Protein AF-A0A8K1D8A1-F1 (afdb_monomer)

InterPro domains:
  IPR002067 Mitochondrial carrier protein [PR00926] (11-24)
  IPR002067 Mitochondrial carrier protein [PR00926] (24-38)
  IPR002067 Mitochondrial carrier protein [PR00926] (73-93)
  IPR002113 ADP/ATP carrier protein, eukaryotic type [PR00927] (8-20)
  IPR002113 ADP/ATP carrier protein, eukaryotic type [PR00927] (51-72)
  IPR002113 ADP/ATP carrier protein, eukaryotic type [PR00927] (84-96)
  IPR002113 ADP/ATP carrier protein, eukaryotic type [PTHR45635] (4-106)
  IPR018108 Mitochondrial carrier protein, transmembrane region [PF00153] (6-100)
  IPR018108 Mitochondrial carrier protein, transmembrane region [PS50920] (6-98)
  IPR023395 Mitochondrial carrier protein domain superfamily [G3DSA:1.50.40.10] (3-107)
  IPR023395 Mitochondrial carrier protein domain superfamily [SSF103506] (5-102)

Radius of gyration: 20.59 Å; Cα contacts (8 Å, |Δi|>4): 50; chains: 1; bounding box: 56×23×54 Å

Structure (mmCIF, N/CA/C/O backbone):
data_AF-A0A8K1D8A1-F1
#
_entry.id   AF-A0A8K1D8A1-F1
#
loop_
_atom_site.group_PDB
_atom_site.id
_atom_site.type_symbol
_atom_site.label_atom_id
_atom_site.label_alt_id
_atom_site.label_comp_id
_atom_site.label_asym_id
_atom_site.label_entity_id
_atom_site.label_seq_id
_atom_site.pdbx_PDB_ins_code
_atom_site.Cartn_x
_atom_site.Cartn_y
_atom_site.Cartn_z
_atom_site.occupancy
_atom_site.B_iso_or_equiv
_atom_site.auth_seq_id
_atom_site.auth_comp_id
_atom_site.auth_asym_id
_atom_site.auth_atom_id
_atom_site.pdbx_PDB_model_num
ATOM 1 N N . MET A 1 1 ? -18.432 0.739 30.639 1.00 55.19 1 MET A N 1
ATOM 2 C CA . MET A 1 1 ? -17.900 1.736 29.672 1.00 55.19 1 MET A CA 1
ATOM 3 C C . MET A 1 1 ? -16.521 1.344 29.141 1.00 55.19 1 MET A C 1
ATOM 5 O O . MET A 1 1 ? -16.273 1.529 27.959 1.00 55.19 1 MET A O 1
ATOM 9 N N . THR A 1 2 ? -15.653 0.759 29.966 1.00 73.75 2 THR A N 1
ATOM 10 C CA . THR A 1 2 ? -14.324 0.247 29.589 1.00 73.75 2 THR A CA 1
ATOM 11 C C . THR A 1 2 ? -14.364 -0.905 28.577 1.00 73.75 2 THR A C 1
ATOM 13 O O . THR A 1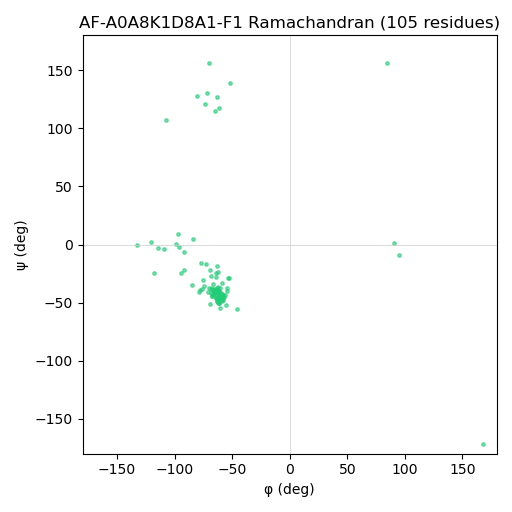 2 ? -13.619 -0.865 27.604 1.00 73.75 2 THR A O 1
ATOM 16 N N . ASP A 1 3 ? -15.278 -1.871 28.716 1.00 83.81 3 ASP A N 1
ATOM 17 C CA . ASP A 1 3 ? -15.289 -3.061 27.841 1.00 83.81 3 ASP A CA 1
ATOM 18 C C . ASP A 1 3 ? -15.628 -2.759 26.378 1.00 83.81 3 ASP A C 1
ATOM 20 O O . ASP A 1 3 ? -15.001 -3.297 25.468 1.00 83.81 3 ASP A O 1
ATOM 24 N N . ALA A 1 4 ? -16.573 -1.846 26.136 1.00 85.44 4 ALA A N 1
ATOM 25 C CA . ALA A 1 4 ? -16.948 -1.437 24.783 1.00 85.44 4 ALA A CA 1
ATOM 26 C C . ALA A 1 4 ? -15.797 -0.706 24.069 1.00 85.44 4 ALA A C 1
ATOM 28 O O . ALA A 1 4 ? -15.519 -0.978 22.903 1.00 85.44 4 ALA A O 1
ATOM 29 N N . ALA A 1 5 ? -15.089 0.178 24.781 1.00 87.88 5 ALA A N 1
ATOM 30 C CA . ALA A 1 5 ? -13.920 0.873 24.247 1.00 87.88 5 ALA A CA 1
ATOM 31 C C . ALA A 1 5 ? -12.765 -0.098 23.951 1.00 87.88 5 ALA A C 1
ATOM 33 O O . ALA A 1 5 ? -12.107 0.019 22.918 1.00 87.88 5 ALA A O 1
ATOM 34 N N . VAL A 1 6 ? -12.549 -1.092 24.819 1.00 91.06 6 VAL A N 1
ATOM 35 C CA . VAL A 1 6 ? -11.528 -2.130 24.619 1.00 91.06 6 VAL A CA 1
ATOM 36 C C . VAL A 1 6 ? -11.879 -3.036 23.438 1.00 91.06 6 VAL A C 1
ATOM 38 O O . VAL A 1 6 ? -11.003 -3.315 22.621 1.00 91.06 6 VAL A O 1
ATOM 41 N N . SER A 1 7 ? -13.134 -3.475 23.307 1.00 89.56 7 SER A N 1
ATOM 42 C CA . SER A 1 7 ? -13.577 -4.276 22.156 1.00 89.56 7 SER A CA 1
ATOM 43 C C . SER A 1 7 ? -13.401 -3.506 20.850 1.00 89.56 7 SER A C 1
ATOM 45 O O . SER A 1 7 ? -12.789 -4.015 19.917 1.00 89.56 7 SER A O 1
ATOM 47 N N . PHE A 1 8 ? -13.837 -2.244 20.818 1.00 88.69 8 PHE A N 1
ATOM 48 C CA . PHE A 1 8 ? -13.650 -1.377 19.659 1.00 88.69 8 PHE A CA 1
ATOM 49 C C . PHE A 1 8 ? -12.171 -1.224 19.286 1.00 88.69 8 PHE A C 1
ATOM 51 O O . PHE A 1 8 ? -11.815 -1.359 18.118 1.00 88.69 8 PHE A O 1
ATOM 58 N N . ALA A 1 9 ? -11.295 -0.977 20.265 1.00 90.94 9 ALA A N 1
ATOM 59 C CA . ALA A 1 9 ? -9.862 -0.854 20.015 1.00 90.94 9 ALA A CA 1
ATOM 60 C C . ALA A 1 9 ? -9.268 -2.152 19.441 1.00 90.94 9 ALA A C 1
ATOM 62 O O . ALA A 1 9 ? -8.459 -2.093 18.515 1.00 90.94 9 ALA A O 1
ATOM 63 N N . LYS A 1 10 ? -9.696 -3.320 19.941 1.00 92.81 10 LYS A N 1
ATOM 64 C CA . LYS A 1 10 ? -9.282 -4.626 19.407 1.00 92.81 10 LYS A CA 1
ATOM 65 C C . LYS A 1 10 ? -9.719 -4.800 17.955 1.00 92.81 10 LYS A C 1
ATOM 67 O O . LYS A 1 10 ? -8.872 -5.107 17.122 1.00 92.81 10 LYS A O 1
ATOM 72 N N . ASP A 1 11 ? -10.986 -4.545 17.640 1.00 91.12 11 ASP A N 1
ATOM 73 C CA . ASP A 1 11 ? -11.518 -4.690 16.279 1.00 91.12 11 ASP A CA 1
ATOM 74 C C . ASP A 1 11 ? -10.870 -3.695 15.308 1.00 91.12 11 ASP A C 1
ATOM 76 O O . ASP A 1 11 ? -10.515 -4.040 14.178 1.00 91.12 11 ASP A O 1
ATOM 80 N N . PHE A 1 12 ? -10.647 -2.461 15.762 1.00 90.19 12 PHE A N 1
ATOM 81 C CA . PHE A 1 12 ? -9.977 -1.421 14.990 1.00 90.19 12 PHE A CA 1
ATOM 82 C C . PHE A 1 12 ? -8.536 -1.809 14.640 1.00 90.19 12 PHE A C 1
ATOM 84 O O . PHE A 1 12 ? -8.136 -1.714 13.475 1.00 90.19 12 PHE A O 1
ATOM 91 N N . LEU A 1 13 ? -7.768 -2.279 15.629 1.00 93.94 13 LEU A N 1
ATOM 92 C CA . LEU A 1 13 ? -6.391 -2.726 15.430 1.00 93.94 13 LEU A CA 1
ATOM 93 C C . LEU A 1 13 ? -6.332 -4.000 14.585 1.00 93.94 13 LEU A C 1
ATOM 95 O O . LEU A 1 13 ? -5.537 -4.057 13.650 1.00 93.94 13 LEU A O 1
ATOM 99 N N . ALA A 1 14 ? -7.195 -4.984 14.846 1.00 93.19 14 ALA A N 1
ATOM 100 C CA . ALA A 1 14 ? -7.273 -6.214 14.060 1.00 93.19 14 ALA A CA 1
ATOM 101 C C . ALA A 1 14 ? -7.591 -5.917 12.588 1.00 93.19 14 ALA A C 1
ATOM 103 O O . ALA A 1 14 ? -6.907 -6.417 11.693 1.00 93.19 14 ALA A O 1
ATOM 104 N N . GLY A 1 15 ? -8.558 -5.033 12.327 1.00 92.00 15 GLY A N 1
ATOM 105 C CA . GLY A 1 15 ? -8.867 -4.567 10.977 1.00 92.00 15 GLY A CA 1
ATOM 106 C C . GLY A 1 15 ? -7.694 -3.831 10.322 1.00 92.00 15 GLY A C 1
ATOM 107 O O . GLY A 1 15 ? -7.417 -4.045 9.143 1.00 92.00 15 GLY A O 1
ATOM 108 N N . GLY A 1 16 ? -6.958 -3.014 11.084 1.00 92.62 16 GLY A N 1
ATOM 109 C CA . GLY A 1 16 ? -5.769 -2.315 10.588 1.00 92.62 16 GLY A CA 1
ATOM 110 C C . GLY A 1 16 ? -4.621 -3.249 10.233 1.00 92.62 16 GLY A C 1
ATOM 111 O O . GLY A 1 16 ? -4.024 -3.105 9.168 1.00 92.62 16 GLY A O 1
ATOM 112 N N . VAL A 1 17 ? -4.359 -4.253 11.069 1.00 95.00 17 VAL A N 1
ATOM 113 C CA . VAL A 1 17 ? -3.359 -5.294 10.800 1.00 95.00 17 VAL A CA 1
ATOM 114 C C . VAL A 1 17 ? -3.763 -6.120 9.577 1.00 95.00 17 VAL A C 1
ATOM 116 O O . VAL A 1 17 ? -2.947 -6.310 8.676 1.00 95.00 17 VAL A O 1
ATOM 119 N N . ALA A 1 18 ? -5.026 -6.545 9.483 1.00 94.75 18 ALA A N 1
ATOM 120 C CA . ALA A 1 18 ? -5.528 -7.282 8.324 1.00 94.75 18 ALA A CA 1
ATOM 121 C C . ALA A 1 18 ? -5.394 -6.469 7.024 1.00 94.75 18 ALA A C 1
ATOM 123 O O . ALA A 1 18 ? -4.918 -6.982 6.008 1.00 94.75 18 ALA A O 1
ATOM 124 N N . ALA A 1 19 ? -5.743 -5.178 7.060 1.00 92.19 19 ALA A N 1
ATOM 125 C CA . ALA A 1 19 ? -5.575 -4.277 5.925 1.00 92.19 19 ALA A CA 1
ATOM 126 C C . ALA A 1 19 ? -4.096 -4.099 5.547 1.00 92.19 19 ALA A C 1
ATOM 128 O O . ALA A 1 19 ? -3.761 -4.136 4.362 1.00 92.19 19 ALA A O 1
ATOM 129 N N . ALA A 1 20 ? -3.206 -3.953 6.533 1.00 94.56 20 ALA A N 1
ATOM 130 C CA . ALA A 1 20 ? -1.771 -3.818 6.310 1.00 94.56 20 ALA A CA 1
ATOM 131 C C . ALA A 1 20 ? -1.175 -5.062 5.637 1.00 94.56 20 ALA A C 1
ATOM 133 O O . ALA A 1 20 ? -0.437 -4.936 4.656 1.00 94.56 20 ALA A O 1
ATOM 134 N N . ILE A 1 21 ? -1.535 -6.257 6.116 1.00 96.31 21 ILE A N 1
ATOM 135 C CA . ILE A 1 21 ? -1.109 -7.535 5.533 1.00 96.31 21 ILE A CA 1
ATOM 136 C C . ILE A 1 21 ? -1.623 -7.653 4.098 1.00 96.31 21 ILE A C 1
ATOM 138 O O . ILE A 1 21 ? -0.835 -7.893 3.185 1.00 96.31 21 ILE A O 1
ATOM 142 N N . SER A 1 22 ? -2.919 -7.411 3.877 1.00 95.50 22 SER A N 1
ATOM 143 C CA . SER A 1 22 ? -3.529 -7.487 2.546 1.00 95.50 22 SER A CA 1
ATOM 144 C C . SER A 1 22 ? -2.847 -6.541 1.552 1.00 95.50 22 SER A C 1
ATOM 146 O O . SER A 1 22 ? -2.455 -6.968 0.467 1.00 95.50 22 SER A O 1
ATOM 148 N N . LYS A 1 23 ? -2.624 -5.276 1.939 1.00 92.94 23 LYS A N 1
ATOM 149 C CA . LYS A 1 23 ? -1.936 -4.282 1.099 1.00 92.94 23 LYS A CA 1
ATOM 150 C C . LYS A 1 23 ? -0.494 -4.664 0.809 1.00 92.94 23 LYS A C 1
ATOM 152 O O . LYS A 1 23 ? -0.054 -4.550 -0.328 1.00 92.94 23 LYS A O 1
ATOM 157 N N . THR A 1 24 ? 0.208 -5.193 1.802 1.00 95.31 24 THR A N 1
ATOM 158 C CA . THR A 1 24 ? 1.591 -5.646 1.636 1.00 95.31 24 THR A CA 1
ATOM 159 C C . THR A 1 24 ? 1.682 -6.861 0.714 1.00 95.31 24 THR A C 1
ATOM 161 O O . THR A 1 24 ? 2.596 -6.919 -0.104 1.00 95.31 24 THR A O 1
ATOM 164 N N . ALA A 1 25 ? 0.725 -7.790 0.772 1.00 96.81 25 ALA A N 1
ATOM 165 C CA . ALA A 1 25 ? 0.682 -8.948 -0.119 1.00 96.81 25 ALA A CA 1
ATOM 166 C C . ALA A 1 25 ? 0.465 -8.548 -1.590 1.00 96.81 25 ALA A C 1
ATOM 168 O O . ALA A 1 25 ? 1.090 -9.118 -2.482 1.00 96.81 25 ALA A O 1
ATOM 169 N N . VAL A 1 26 ? -0.377 -7.540 -1.852 1.00 96.19 26 VAL A N 1
ATOM 170 C CA . VAL A 1 26 ? -0.674 -7.072 -3.221 1.00 96.19 26 VAL A CA 1
ATOM 171 C C . VAL A 1 26 ? 0.230 -5.933 -3.708 1.00 96.19 26 VAL A C 1
ATOM 173 O O . VAL A 1 26 ? 0.172 -5.572 -4.883 1.00 96.19 26 VAL A O 1
ATOM 176 N N . ALA A 1 27 ? 1.095 -5.380 -2.853 1.00 95.25 27 ALA A N 1
ATOM 177 C CA . ALA A 1 27 ? 1.977 -4.267 -3.205 1.00 95.25 27 ALA A CA 1
ATOM 178 C C . ALA A 1 27 ? 2.848 -4.523 -4.456 1.00 95.25 27 ALA A C 1
ATOM 180 O O . ALA A 1 27 ? 2.946 -3.610 -5.281 1.00 95.25 27 ALA A O 1
ATOM 181 N N . PRO A 1 28 ? 3.418 -5.730 -4.686 1.00 96.38 28 PRO A N 1
ATOM 182 C CA . PRO A 1 28 ? 4.203 -5.985 -5.894 1.00 96.38 28 PRO A CA 1
ATOM 183 C C . PRO A 1 28 ? 3.406 -5.795 -7.191 1.00 96.38 28 PRO A C 1
ATOM 185 O O . PRO A 1 28 ? 3.875 -5.122 -8.111 1.00 96.38 28 PRO A O 1
ATOM 188 N N . ILE A 1 29 ? 2.185 -6.337 -7.262 1.00 96.38 29 ILE A N 1
ATOM 189 C CA . ILE A 1 29 ? 1.340 -6.225 -8.459 1.00 96.38 29 ILE A CA 1
ATOM 190 C C . ILE A 1 29 ? 0.742 -4.820 -8.599 1.00 96.38 29 ILE A C 1
ATOM 192 O O . ILE A 1 29 ? 0.662 -4.293 -9.709 1.00 96.38 29 ILE A O 1
ATOM 196 N N . GLU A 1 30 ? 0.397 -4.169 -7.483 1.00 96.38 30 GLU A N 1
ATOM 197 C CA . GLU A 1 30 ? -0.043 -2.770 -7.471 1.00 96.38 30 GLU A CA 1
ATOM 198 C C . GLU A 1 30 ? 1.047 -1.852 -8.039 1.00 96.38 30 GLU A C 1
ATOM 200 O O . GLU A 1 30 ? 0.762 -0.985 -8.867 1.00 96.38 30 GLU A O 1
ATOM 205 N N . ARG A 1 31 ? 2.313 -2.093 -7.683 1.00 95.69 31 ARG A N 1
ATOM 206 C CA . ARG A 1 31 ? 3.440 -1.331 -8.219 1.00 95.69 31 ARG A CA 1
ATOM 207 C C . ARG A 1 31 ? 3.639 -1.541 -9.718 1.00 95.69 31 ARG A C 1
ATOM 209 O O . ARG A 1 31 ? 3.859 -0.563 -10.430 1.00 95.69 31 ARG A O 1
ATOM 216 N N . VAL A 1 32 ? 3.540 -2.778 -10.207 1.00 96.94 32 VAL A N 1
ATOM 217 C CA . VAL A 1 32 ? 3.627 -3.070 -11.650 1.00 96.94 32 VAL A CA 1
ATOM 218 C C . VAL A 1 32 ? 2.518 -2.350 -12.414 1.00 96.94 32 VAL A C 1
ATOM 220 O O . VAL A 1 32 ? 2.798 -1.688 -13.413 1.00 96.94 32 VAL A O 1
ATOM 223 N N . LYS A 1 33 ? 1.278 -2.412 -11.909 1.00 97.31 33 LYS A N 1
ATOM 224 C CA . LYS A 1 33 ? 0.141 -1.676 -12.474 1.00 97.31 33 LYS A CA 1
ATOM 225 C C . LYS A 1 33 ? 0.440 -0.177 -12.552 1.00 97.31 33 LYS A C 1
ATOM 227 O O . LYS A 1 33 ? 0.274 0.414 -13.615 1.00 97.31 33 LYS A O 1
ATOM 232 N N . LEU A 1 34 ? 0.876 0.431 -11.446 1.00 96.62 34 LEU A N 1
ATOM 233 C CA . LEU A 1 34 ? 1.153 1.868 -11.391 1.00 96.62 34 LEU A CA 1
ATOM 234 C C . LEU A 1 34 ? 2.255 2.265 -12.375 1.00 96.62 34 LEU A C 1
ATOM 236 O O . LEU A 1 34 ? 2.062 3.211 -13.131 1.00 96.62 34 LEU A O 1
ATOM 240 N N . LEU A 1 35 ? 3.366 1.525 -12.430 1.00 95.88 35 LEU A N 1
ATOM 241 C CA . LEU A 1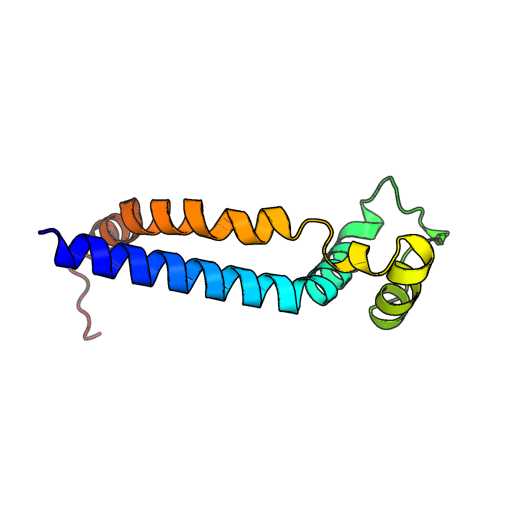 35 ? 4.451 1.803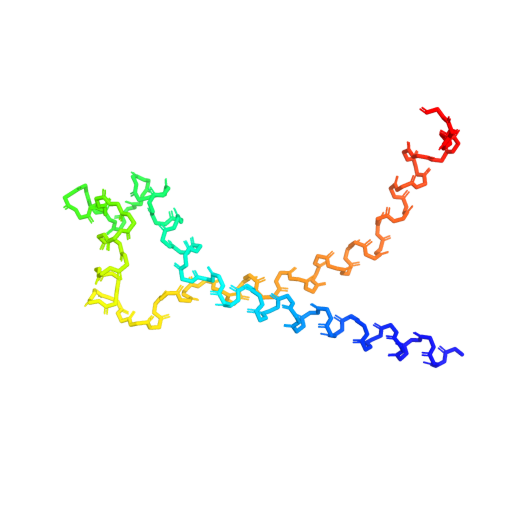 -13.374 1.00 95.88 35 LEU A CA 1
ATOM 242 C C . LEU A 1 35 ? 3.967 1.753 -14.824 1.00 95.88 35 LEU A C 1
ATOM 244 O O . LEU A 1 35 ? 4.222 2.691 -15.571 1.00 95.88 35 LEU A O 1
ATOM 248 N N . LEU A 1 36 ? 3.214 0.721 -15.211 1.00 96.62 36 LEU A N 1
ATOM 249 C CA . LEU A 1 36 ? 2.673 0.622 -16.570 1.00 96.62 36 LEU A CA 1
ATOM 250 C C . LEU A 1 36 ? 1.698 1.761 -16.893 1.00 96.62 36 LEU A C 1
ATOM 252 O O . LEU A 1 36 ? 1.713 2.280 -18.008 1.00 96.62 36 LEU A O 1
ATOM 256 N N . GLN A 1 37 ? 0.886 2.167 -15.915 1.00 97.25 37 GLN A N 1
ATOM 257 C CA . GLN A 1 37 ? -0.113 3.220 -16.073 1.00 97.25 37 GLN A CA 1
ATOM 258 C C . GLN A 1 37 ? 0.513 4.616 -16.202 1.00 97.25 37 GLN A C 1
ATOM 260 O O . GLN A 1 37 ? 0.044 5.409 -17.014 1.00 97.25 37 GLN A O 1
ATOM 265 N N . VAL A 1 38 ? 1.550 4.935 -15.415 1.00 96.75 38 VAL A N 1
ATOM 266 C CA . VAL A 1 38 ? 2.085 6.309 -15.330 1.00 96.75 38 VAL A CA 1
ATOM 267 C C . VAL A 1 38 ? 3.458 6.513 -15.973 1.00 96.75 38 VAL A C 1
ATOM 269 O O . VAL A 1 38 ? 3.922 7.649 -16.022 1.00 96.75 38 VAL A O 1
ATOM 272 N N . GLN A 1 39 ? 4.116 5.469 -16.496 1.00 96.06 39 GLN A N 1
ATOM 273 C CA . GLN A 1 39 ? 5.467 5.587 -17.076 1.00 96.06 39 GLN A CA 1
ATOM 274 C C . GLN A 1 39 ? 5.582 6.648 -18.175 1.00 96.06 39 GLN A C 1
ATOM 276 O O . GLN A 1 39 ? 6.558 7.384 -18.179 1.00 96.06 39 GLN A O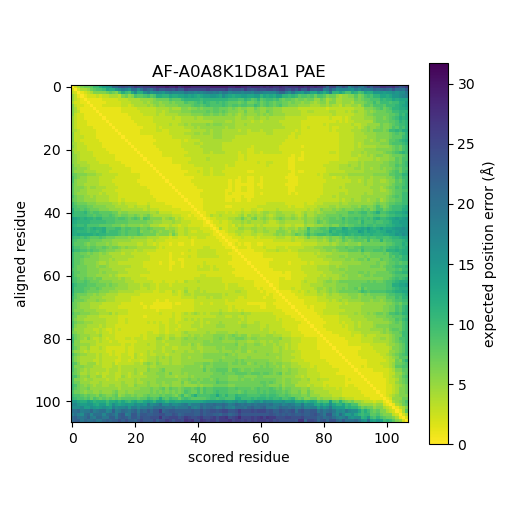 1
ATOM 281 N N . HIS A 1 40 ? 4.559 6.808 -19.021 1.00 93.81 40 HIS A N 1
ATOM 282 C CA . HIS A 1 40 ? 4.550 7.805 -20.100 1.00 93.81 40 HIS A CA 1
ATOM 283 C C . HIS A 1 40 ? 4.587 9.255 -19.593 1.00 93.81 40 HIS A C 1
ATOM 285 O O . HIS A 1 40 ? 5.019 10.148 -20.313 1.00 93.81 40 HIS A O 1
ATOM 291 N N . ALA A 1 41 ? 4.131 9.492 -18.361 1.00 95.31 41 ALA A N 1
ATOM 292 C CA . ALA A 1 41 ? 4.170 10.799 -17.709 1.00 95.31 41 ALA A CA 1
ATOM 293 C C . ALA A 1 41 ? 5.392 10.962 -16.783 1.00 95.31 41 ALA A C 1
ATOM 295 O O . ALA A 1 41 ? 5.575 12.015 -16.168 1.00 95.31 41 ALA A O 1
ATOM 296 N N . SER A 1 42 ? 6.222 9.925 -16.636 1.00 92.62 42 SER A N 1
ATOM 297 C CA . SER A 1 42 ? 7.369 9.941 -15.734 1.00 92.62 42 SER A CA 1
ATOM 298 C C . SER A 1 42 ? 8.557 10.655 -16.367 1.00 92.62 42 SER A C 1
ATOM 300 O O . SER A 1 42 ? 9.032 10.273 -17.428 1.00 92.62 42 SER A O 1
ATOM 302 N N . LYS A 1 43 ? 9.131 11.634 -15.661 1.00 92.38 43 LYS A N 1
ATOM 303 C CA . LYS A 1 43 ? 10.391 12.278 -16.078 1.00 92.38 43 LYS A CA 1
ATOM 304 C C . LYS A 1 43 ? 11.623 11.383 -15.883 1.00 92.38 43 LYS A C 1
ATOM 306 O O . LYS A 1 43 ? 12.686 11.688 -16.406 1.00 92.38 43 LYS A O 1
ATOM 311 N N . GLN A 1 44 ? 11.502 10.320 -15.084 1.00 90.25 44 GLN A N 1
ATOM 312 C CA . GLN A 1 44 ? 12.613 9.425 -14.736 1.00 90.25 44 GL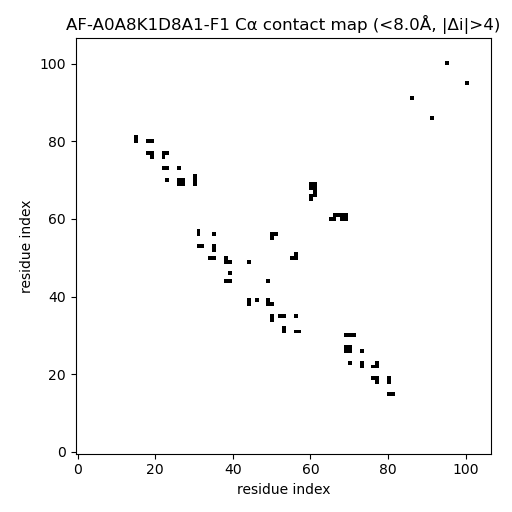N A CA 1
ATOM 313 C C . GLN A 1 44 ? 12.735 8.229 -15.684 1.00 90.25 44 GLN A C 1
ATOM 315 O O . GLN A 1 44 ? 13.794 7.609 -15.747 1.00 90.25 44 GLN A O 1
ATOM 320 N N . ILE A 1 45 ? 11.652 7.879 -16.383 1.00 90.44 45 ILE A N 1
ATOM 321 C CA . ILE A 1 45 ? 11.619 6.749 -17.308 1.00 90.44 45 ILE A CA 1
ATOM 322 C C . ILE A 1 45 ? 11.589 7.342 -18.710 1.00 90.44 45 ILE A C 1
ATOM 324 O O . ILE A 1 45 ? 10.594 7.925 -19.121 1.00 90.44 45 ILE A O 1
ATOM 328 N N . SER A 1 46 ? 12.705 7.235 -19.420 1.00 90.31 46 SER A N 1
ATOM 329 C CA . SER A 1 46 ? 12.777 7.631 -20.821 1.00 90.31 46 SER A CA 1
ATOM 330 C C . SER A 1 46 ? 11.973 6.661 -21.697 1.00 90.31 46 SER A C 1
ATOM 332 O O . SER A 1 46 ? 11.749 5.508 -21.318 1.00 90.31 46 SER A O 1
ATOM 334 N N . ALA A 1 47 ? 11.534 7.117 -22.875 1.00 89.12 47 ALA A N 1
ATOM 335 C CA . ALA A 1 47 ? 10.660 6.338 -23.757 1.00 89.12 47 ALA A CA 1
ATOM 336 C C . ALA A 1 47 ? 11.268 4.985 -24.181 1.00 89.12 47 ALA A C 1
ATOM 338 O O . ALA A 1 47 ? 10.552 3.996 -24.312 1.00 89.12 47 ALA A O 1
ATOM 339 N N . ASP A 1 48 ? 12.593 4.917 -24.327 1.00 90.94 48 ASP A N 1
ATOM 340 C CA . ASP A 1 48 ? 13.359 3.697 -24.615 1.00 90.94 48 ASP A CA 1
ATOM 341 C C . ASP A 1 48 ? 13.381 2.698 -23.444 1.00 90.94 48 ASP A C 1
ATOM 343 O O . ASP A 1 48 ? 13.577 1.501 -23.650 1.00 90.94 48 ASP A O 1
ATOM 347 N N . LYS A 1 49 ? 13.144 3.170 -22.214 1.00 92.56 49 LYS A N 1
ATOM 348 C CA . LYS A 1 49 ? 13.148 2.356 -20.989 1.00 92.56 49 LYS A CA 1
ATOM 349 C C . LYS A 1 49 ? 11.763 1.944 -20.521 1.00 92.56 49 LYS A C 1
ATOM 351 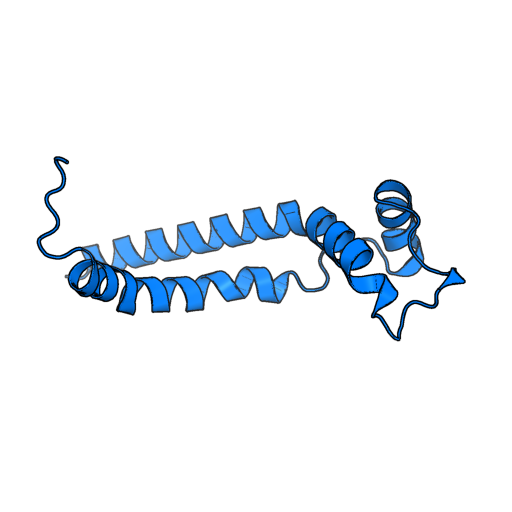O O . LYS A 1 49 ? 11.674 1.243 -19.506 1.00 92.56 49 LYS A O 1
ATOM 356 N N . HIS A 1 50 ? 10.708 2.335 -21.235 1.00 94.88 50 HIS A N 1
ATOM 357 C CA . HIS A 1 50 ? 9.348 1.915 -20.923 1.00 94.88 50 HIS A CA 1
ATOM 358 C C . HIS A 1 50 ? 9.256 0.388 -20.798 1.00 94.88 50 HIS A C 1
ATOM 360 O O . HIS A 1 50 ? 9.860 -0.379 -21.552 1.00 94.88 50 HIS A O 1
ATOM 366 N N . TYR A 1 51 ? 8.503 -0.056 -19.801 1.00 95.88 51 TYR A N 1
ATOM 367 C CA . TYR A 1 51 ? 8.184 -1.456 -19.599 1.00 95.88 51 TYR A CA 1
ATOM 368 C C . TYR A 1 51 ? 7.197 -1.906 -20.670 1.00 95.88 51 TYR A C 1
ATOM 370 O O . TYR A 1 51 ? 6.154 -1.278 -20.874 1.00 95.88 51 TYR A O 1
ATOM 378 N N . LYS A 1 52 ? 7.513 -3.026 -21.320 1.00 95.31 52 LYS A N 1
ATOM 379 C CA . LYS A 1 52 ? 6.742 -3.562 -22.455 1.00 95.31 52 LYS A CA 1
ATOM 380 C C . LYS A 1 52 ? 5.445 -4.256 -22.033 1.00 95.31 52 LYS A C 1
ATOM 382 O O . LYS A 1 52 ? 4.583 -4.522 -22.861 1.00 95.31 52 LYS A O 1
ATOM 387 N N . GLY A 1 53 ? 5.314 -4.580 -20.750 1.00 94.81 53 GLY A N 1
ATOM 388 C CA . GLY A 1 53 ? 4.158 -5.268 -20.189 1.00 94.81 53 GLY A CA 1
ATOM 389 C C . GLY A 1 53 ? 4.4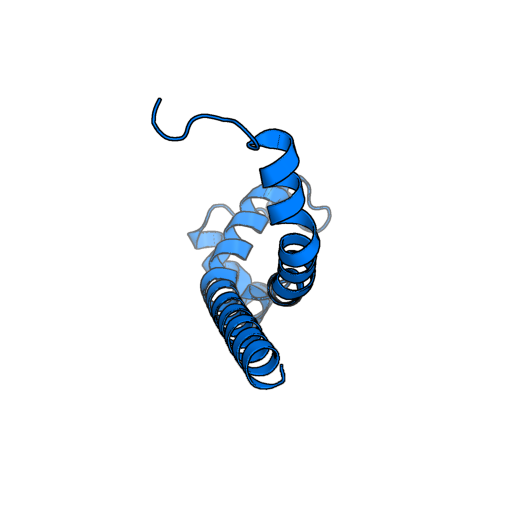23 -5.761 -18.770 1.00 94.81 53 GLY A C 1
ATOM 390 O O . GLY A 1 53 ? 5.451 -5.448 -18.169 1.00 94.81 53 GLY A O 1
ATOM 391 N N . ILE A 1 54 ? 3.494 -6.555 -18.235 1.00 96.44 54 ILE A N 1
ATOM 392 C CA . ILE A 1 54 ? 3.542 -7.039 -16.845 1.00 96.44 54 ILE A CA 1
ATOM 393 C C . ILE A 1 54 ? 4.788 -7.898 -16.600 1.00 96.44 54 ILE A C 1
ATOM 395 O O . ILE A 1 54 ? 5.528 -7.632 -15.657 1.00 96.44 54 ILE A O 1
ATOM 399 N N . ILE A 1 55 ? 5.045 -8.890 -17.460 1.00 97.00 55 ILE A N 1
ATOM 400 C CA . ILE A 1 55 ? 6.177 -9.820 -17.302 1.00 97.00 55 ILE A CA 1
ATOM 401 C C . ILE A 1 55 ? 7.511 -9.068 -17.375 1.00 97.00 55 ILE A C 1
ATOM 403 O O . ILE A 1 55 ? 8.364 -9.249 -16.510 1.00 97.00 55 ILE A O 1
ATOM 407 N N . ASP A 1 56 ? 7.665 -8.176 -18.359 1.00 96.94 56 ASP A N 1
ATOM 408 C CA . ASP A 1 56 ? 8.861 -7.335 -18.509 1.00 96.94 56 ASP A CA 1
ATOM 409 C C . ASP A 1 56 ? 9.115 -6.496 -17.247 1.00 96.94 56 ASP A C 1
ATOM 411 O O . ASP A 1 56 ? 10.222 -6.476 -16.714 1.00 96.94 56 ASP A O 1
ATOM 415 N N . CYS A 1 57 ? 8.062 -5.881 -16.703 1.00 95.94 57 CYS A N 1
ATOM 416 C CA . CYS A 1 57 ? 8.124 -5.085 -15.481 1.00 95.94 57 CYS A CA 1
ATOM 417 C C . CYS A 1 57 ? 8.538 -5.928 -14.259 1.00 95.94 57 CYS A C 1
ATOM 419 O O . CYS A 1 57 ? 9.476 -5.566 -13.549 1.00 95.94 57 CYS A O 1
ATOM 421 N N . VAL A 1 58 ? 7.909 -7.091 -14.047 1.00 96.25 58 VAL A N 1
ATOM 422 C CA . VAL A 1 58 ? 8.222 -7.995 -12.923 1.00 96.25 58 VAL A CA 1
ATOM 423 C C . VAL A 1 58 ? 9.663 -8.512 -12.983 1.00 96.25 58 VAL A C 1
ATOM 425 O O . VAL A 1 58 ? 10.305 -8.642 -11.944 1.00 96.25 58 VAL A O 1
ATOM 428 N N . VAL A 1 59 ? 10.198 -8.781 -14.175 1.00 96.94 59 VAL A N 1
ATOM 429 C CA . VAL A 1 59 ? 11.575 -9.277 -14.339 1.00 96.94 59 VAL A CA 1
ATOM 430 C C . VAL A 1 59 ? 12.607 -8.157 -14.189 1.00 96.94 59 VAL A C 1
ATOM 432 O O . VAL A 1 59 ? 13.668 -8.370 -13.597 1.00 96.94 59 VAL A O 1
ATOM 435 N N . ARG A 1 60 ? 12.320 -6.961 -14.715 1.00 96.94 60 ARG A N 1
ATOM 436 C CA . ARG A 1 60 ? 13.272 -5.839 -14.730 1.00 96.94 60 ARG A CA 1
ATOM 437 C C . ARG A 1 60 ? 13.373 -5.110 -13.400 1.00 96.94 60 ARG A C 1
ATOM 439 O O . ARG A 1 60 ? 14.485 -4.816 -12.974 1.00 96.94 60 ARG A O 1
ATOM 446 N N . ILE A 1 61 ? 12.258 -4.886 -12.704 1.00 95.44 61 ILE A N 1
ATOM 447 C CA . ILE A 1 61 ? 12.229 -4.211 -11.396 1.00 95.44 61 ILE A CA 1
ATOM 448 C C . ILE A 1 61 ? 13.313 -4.717 -10.420 1.00 95.44 61 ILE A C 1
ATOM 450 O O . ILE A 1 61 ? 14.094 -3.895 -9.932 1.00 95.44 61 ILE A O 1
ATOM 454 N N . PRO A 1 62 ? 13.400 -6.027 -10.109 1.00 96.56 62 PRO A N 1
ATOM 455 C CA . PRO A 1 62 ? 14.363 -6.515 -9.128 1.00 96.56 62 PRO A CA 1
ATOM 456 C C . PRO A 1 62 ? 15.811 -6.394 -9.613 1.00 96.56 62 PRO A C 1
ATOM 458 O O . PRO A 1 62 ? 16.700 -6.238 -8.783 1.00 96.56 62 PRO A O 1
ATOM 461 N N . ARG A 1 63 ? 16.049 -6.420 -10.932 1.00 95.12 63 ARG A N 1
ATOM 462 C CA . ARG A 1 63 ? 17.382 -6.251 -11.533 1.00 95.12 63 ARG A CA 1
ATOM 463 C C . ARG A 1 63 ? 17.840 -4.793 -11.526 1.00 95.12 63 ARG A C 1
ATOM 465 O O . ARG A 1 63 ? 19.012 -4.530 -11.304 1.00 95.12 63 ARG A O 1
ATOM 472 N N . GLU A 1 64 ? 16.922 -3.858 -11.760 1.00 93.69 64 GLU A N 1
ATOM 473 C CA . GLU A 1 64 ? 17.227 -2.427 -11.853 1.00 93.69 64 GLU A CA 1
ATOM 474 C C . GLU A 1 64 ? 17.256 -1.734 -10.481 1.00 93.69 64 GLU A C 1
ATOM 476 O O . GLU A 1 64 ? 18.017 -0.791 -10.281 1.00 93.69 64 GLU A O 1
ATOM 481 N N . GLN A 1 65 ? 16.405 -2.158 -9.540 1.00 92.88 65 GLN A N 1
ATOM 482 C CA . GLN A 1 65 ? 16.155 -1.429 -8.285 1.00 92.88 65 GLN A CA 1
ATOM 483 C C . GLN A 1 65 ? 16.187 -2.318 -7.032 1.00 92.88 65 GLN A C 1
ATOM 485 O O . GLN A 1 65 ? 15.974 -1.825 -5.924 1.00 92.88 65 GLN A O 1
ATOM 490 N N . GLY A 1 66 ? 16.418 -3.624 -7.190 1.00 95.62 66 GLY A N 1
ATOM 491 C CA . GLY A 1 66 ? 16.384 -4.605 -6.106 1.00 95.62 66 GLY A CA 1
ATOM 492 C C . GLY A 1 66 ? 14.979 -5.133 -5.798 1.00 95.62 66 GLY A C 1
ATOM 493 O O . GLY A 1 66 ? 13.963 -4.488 -6.066 1.00 95.62 66 GLY A O 1
ATOM 494 N N . VAL A 1 67 ? 14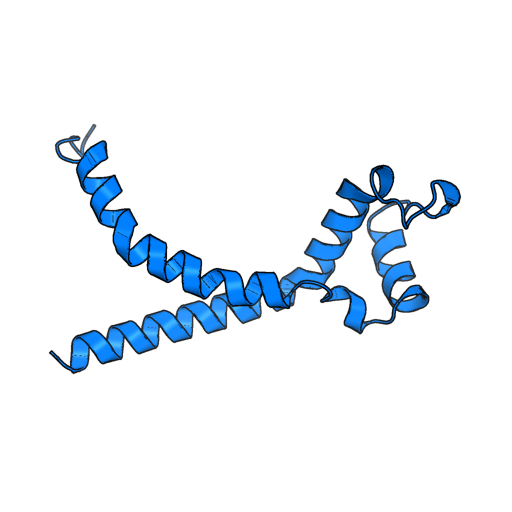.910 -6.327 -5.202 1.00 94.62 67 VAL A N 1
ATOM 495 C CA . VAL A 1 67 ? 13.647 -7.044 -4.920 1.00 94.62 67 VAL A CA 1
ATOM 496 C C . VAL A 1 67 ? 12.730 -6.260 -3.976 1.00 94.62 67 VAL A C 1
ATOM 498 O O . VAL A 1 67 ? 11.527 -6.172 -4.210 1.00 94.62 67 VAL A O 1
ATOM 501 N N . LEU A 1 68 ? 13.289 -5.607 -2.954 1.00 95.88 68 LEU A N 1
ATOM 502 C CA . LEU A 1 68 ? 12.510 -4.811 -1.996 1.00 95.88 68 LEU A CA 1
ATOM 503 C C . LEU A 1 68 ? 11.802 -3.613 -2.640 1.00 95.88 68 LEU A C 1
ATOM 505 O O . LEU A 1 68 ? 10.837 -3.088 -2.082 1.00 95.88 68 LEU A O 1
ATOM 509 N N . SER A 1 69 ? 12.229 -3.196 -3.836 1.00 95.19 69 SER A N 1
ATOM 510 C CA . SER A 1 69 ? 11.601 -2.078 -4.531 1.00 95.19 69 SER A CA 1
ATOM 511 C C . SER A 1 69 ? 10.131 -2.350 -4.862 1.00 95.19 69 SER A C 1
ATOM 513 O O . SER A 1 69 ? 9.369 -1.389 -4.950 1.00 95.19 69 SER A O 1
ATOM 515 N N . PHE A 1 70 ? 9.684 -3.612 -4.966 1.00 95.88 70 PHE A N 1
ATOM 516 C CA . PHE A 1 70 ? 8.265 -3.956 -5.153 1.00 95.88 70 PHE A CA 1
ATOM 517 C C . PHE A 1 70 ? 7.330 -3.314 -4.115 1.00 95.88 70 PHE A C 1
ATOM 519 O O . PHE A 1 70 ? 6.196 -2.986 -4.449 1.00 95.88 70 PHE A O 1
ATOM 526 N N . TRP A 1 71 ? 7.823 -3.043 -2.904 1.00 97.06 71 TRP A N 1
ATOM 527 C CA . TRP A 1 71 ? 7.062 -2.415 -1.820 1.00 97.06 71 TRP A CA 1
ATOM 528 C C . TRP A 1 71 ? 7.283 -0.903 -1.696 1.00 97.06 71 TRP A C 1
ATOM 530 O O . TRP A 1 71 ? 6.822 -0.281 -0.735 1.00 97.06 71 TRP A O 1
ATOM 540 N N . ARG A 1 72 ? 7.970 -0.268 -2.653 1.00 94.69 72 ARG A N 1
ATOM 541 C CA . ARG A 1 72 ? 8.192 1.182 -2.636 1.00 94.69 72 ARG A CA 1
ATOM 542 C C . ARG A 1 72 ? 6.847 1.915 -2.691 1.00 94.69 72 ARG A C 1
ATOM 544 O O . ARG A 1 72 ? 6.110 1.791 -3.662 1.00 94.69 72 ARG A O 1
ATOM 551 N N . GLY A 1 73 ? 6.549 2.683 -1.642 1.00 92.81 73 GLY A N 1
ATOM 552 C CA . GLY A 1 73 ? 5.273 3.391 -1.468 1.00 92.81 73 GLY A CA 1
ATOM 553 C C . GLY A 1 73 ? 4.225 2.645 -0.627 1.00 92.81 73 GLY A C 1
ATOM 554 O O . GLY A 1 73 ? 3.238 3.257 -0.224 1.00 92.81 73 GLY A O 1
ATOM 555 N N . ASN A 1 74 ? 4.447 1.371 -0.271 1.00 93.69 74 ASN A N 1
ATOM 556 C CA . ASN A 1 74 ? 3.478 0.578 0.498 1.00 93.69 74 ASN A CA 1
ATOM 557 C C . ASN A 1 74 ? 3.219 1.132 1.913 1.00 93.69 74 ASN A C 1
ATOM 559 O O . ASN A 1 74 ? 2.117 0.993 2.434 1.00 93.69 74 ASN A O 1
ATOM 563 N N . LEU A 1 75 ? 4.191 1.824 2.520 1.00 92.69 75 LEU A N 1
ATOM 564 C CA . LEU A 1 75 ? 4.013 2.455 3.834 1.00 92.69 75 LEU A CA 1
ATOM 565 C C . LEU A 1 75 ? 2.821 3.426 3.850 1.00 92.69 75 LEU A C 1
ATOM 567 O O . LEU A 1 75 ? 2.006 3.386 4.768 1.00 92.69 75 LEU A O 1
ATOM 571 N N . ALA A 1 76 ? 2.677 4.249 2.807 1.00 93.06 76 ALA A N 1
ATOM 572 C CA . ALA A 1 76 ? 1.541 5.158 2.685 1.00 93.06 76 ALA A CA 1
ATOM 573 C C . ALA A 1 76 ? 0.217 4.384 2.582 1.00 93.06 76 ALA A C 1
ATOM 575 O O . ALA A 1 76 ? -0.771 4.763 3.207 1.00 93.06 76 ALA A O 1
ATOM 576 N N . ASN A 1 77 ? 0.207 3.262 1.855 1.00 89.38 77 ASN A N 1
ATOM 577 C CA . ASN A 1 77 ? -0.959 2.388 1.739 1.00 89.38 77 ASN A CA 1
ATOM 578 C C . ASN A 1 77 ? -1.380 1.772 3.080 1.00 89.38 77 ASN A C 1
ATOM 580 O O . ASN A 1 77 ? -2.580 1.693 3.347 1.00 89.38 77 ASN A O 1
ATOM 584 N N . VAL A 1 78 ? -0.420 1.375 3.918 1.00 90.25 78 VAL A N 1
ATOM 585 C CA . VAL A 1 78 ? -0.682 0.837 5.261 1.00 90.25 78 VAL A CA 1
ATOM 586 C C . VAL A 1 78 ? -1.201 1.931 6.195 1.00 90.25 78 VAL A C 1
ATOM 588 O O . VAL A 1 78 ? -2.258 1.773 6.803 1.00 90.25 78 VAL A O 1
ATOM 591 N N . ILE A 1 79 ? -0.503 3.070 6.266 1.00 92.81 79 ILE A N 1
ATOM 592 C CA . ILE A 1 79 ? -0.872 4.180 7.156 1.00 92.81 79 ILE A CA 1
ATOM 593 C C . ILE A 1 79 ? -2.260 4.715 6.815 1.00 92.81 79 ILE A C 1
ATOM 595 O O . ILE A 1 79 ? -3.023 5.025 7.724 1.00 92.81 79 ILE A O 1
ATOM 599 N N . ARG A 1 80 ? -2.620 4.776 5.527 1.00 91.88 80 ARG A N 1
ATOM 600 C CA . ARG A 1 80 ? -3.902 5.312 5.044 1.00 91.88 80 ARG A CA 1
ATOM 601 C C . ARG A 1 80 ? -5.127 4.678 5.705 1.00 91.88 80 ARG A C 1
ATOM 603 O O . ARG A 1 80 ? -6.151 5.354 5.810 1.00 91.88 80 ARG A O 1
ATOM 610 N N . TYR A 1 81 ? -5.054 3.424 6.152 1.00 89.50 81 TYR A N 1
ATOM 611 C CA . TYR A 1 81 ? -6.182 2.757 6.805 1.00 89.50 81 TYR A CA 1
ATOM 612 C C . TYR A 1 81 ? -6.657 3.513 8.053 1.00 89.50 81 TYR A C 1
ATOM 614 O O . TYR A 1 81 ? -7.844 3.805 8.179 1.00 89.50 81 TYR A O 1
ATOM 622 N N . PHE A 1 82 ? -5.735 3.895 8.937 1.00 87.44 82 PHE A N 1
ATOM 623 C CA . PHE A 1 82 ? -6.059 4.493 10.233 1.00 87.44 82 PHE A CA 1
ATOM 624 C C . PHE A 1 82 ? -6.840 5.818 10.139 1.00 87.44 82 PHE A C 1
ATOM 626 O O . PHE A 1 82 ? -7.939 5.880 10.696 1.00 87.44 82 PHE A O 1
ATOM 633 N N . PRO A 1 83 ? -6.373 6.858 9.415 1.00 92.50 83 PRO A N 1
ATOM 634 C CA . PRO A 1 83 ? -7.126 8.100 9.283 1.00 92.50 83 PRO A CA 1
ATOM 635 C C . PRO A 1 83 ? -8.427 7.893 8.498 1.00 92.50 83 PRO A C 1
ATOM 637 O O . PRO A 1 83 ? -9.439 8.498 8.838 1.00 92.50 83 PRO A O 1
ATOM 640 N N . THR A 1 84 ? -8.447 6.996 7.502 1.00 91.81 84 THR A N 1
ATOM 641 C CA . THR A 1 84 ? -9.680 6.674 6.760 1.00 91.81 84 THR A CA 1
ATOM 642 C C . THR A 1 84 ? -10.742 6.099 7.694 1.00 91.81 84 THR A C 1
ATOM 644 O O . THR A 1 84 ? -11.897 6.513 7.648 1.00 91.81 84 THR A O 1
ATOM 647 N N . GLN A 1 85 ? -10.361 5.165 8.567 1.00 90.06 85 GLN A N 1
ATOM 648 C CA . GLN A 1 85 ? -11.289 4.552 9.510 1.00 90.06 85 GLN A CA 1
ATOM 649 C C . GLN A 1 85 ? -11.733 5.517 10.607 1.00 90.06 85 GLN A C 1
ATOM 651 O O . GLN A 1 85 ? -12.910 5.508 10.955 1.00 90.06 85 GLN A O 1
ATOM 656 N N . ALA A 1 86 ? -10.843 6.383 11.099 1.00 88.25 86 ALA A N 1
ATOM 657 C CA . ALA A 1 86 ? -11.206 7.428 12.055 1.00 88.25 86 ALA A CA 1
ATOM 658 C C . ALA A 1 86 ? -12.256 8.392 11.472 1.00 88.25 86 ALA A C 1
ATOM 660 O O . ALA A 1 86 ? -13.271 8.668 12.109 1.00 88.25 86 ALA A O 1
ATOM 661 N N . LEU A 1 87 ? -12.062 8.844 10.227 1.00 93.69 87 LEU A N 1
ATOM 662 C CA . LEU A 1 87 ? -13.023 9.707 9.535 1.00 93.69 87 LEU A CA 1
ATOM 663 C C . LEU A 1 87 ? -14.326 8.966 9.207 1.00 93.69 87 LEU A C 1
ATOM 665 O O . LEU A 1 87 ? -15.410 9.509 9.405 1.00 93.69 87 LEU A O 1
ATOM 669 N N . ASN A 1 88 ? -14.250 7.710 8.760 1.00 92.06 88 ASN A N 1
ATOM 670 C CA . ASN A 1 88 ? -15.442 6.887 8.557 1.00 92.06 88 ASN A CA 1
ATOM 671 C C . ASN A 1 88 ? -16.241 6.746 9.854 1.00 92.06 88 ASN A C 1
ATOM 673 O O . ASN A 1 88 ? -17.456 6.889 9.829 1.00 92.06 88 ASN A O 1
ATOM 677 N N . PHE A 1 89 ? -15.580 6.508 10.983 1.00 89.19 89 PHE A N 1
ATOM 678 C CA . PHE A 1 89 ? -16.252 6.427 12.274 1.00 89.19 89 PHE A CA 1
ATOM 679 C C . PHE A 1 89 ? -16.944 7.748 12.644 1.00 89.19 89 PHE A C 1
ATOM 681 O O . PHE A 1 89 ? -18.099 7.739 13.057 1.00 89.19 89 PHE A O 1
ATOM 688 N N . ALA A 1 90 ? -16.281 8.886 12.427 1.00 89.94 90 ALA A N 1
ATOM 689 C CA . ALA A 1 90 ? -16.846 10.196 12.743 1.00 89.94 90 ALA A CA 1
ATOM 690 C C . ALA A 1 90 ? -18.039 10.585 11.847 1.00 89.94 90 ALA A C 1
ATOM 692 O O . ALA A 1 90 ? -19.002 11.188 12.325 1.00 89.94 90 ALA A O 1
ATOM 693 N N . PHE A 1 91 ? -17.988 10.254 10.552 1.00 94.38 91 PHE A N 1
ATOM 694 C CA . PHE A 1 91 ? -18.886 10.862 9.564 1.00 94.38 91 PHE A CA 1
ATOM 695 C C . PHE A 1 91 ? -19.825 9.891 8.846 1.00 94.38 91 PHE A C 1
ATOM 697 O O . PHE A 1 91 ? -20.883 10.316 8.382 1.00 94.38 91 PHE A O 1
ATOM 704 N N . LYS A 1 92 ? -19.497 8.598 8.743 1.00 92.50 92 LYS A N 1
ATOM 705 C CA . LYS A 1 92 ? -20.262 7.653 7.907 1.00 92.50 92 LYS A CA 1
ATOM 706 C C . LYS A 1 92 ? -21.720 7.549 8.339 1.00 92.50 92 LYS A C 1
ATOM 708 O O . LYS A 1 92 ? -22.606 7.592 7.489 1.00 92.50 92 LYS A O 1
ATOM 713 N N . ASP A 1 93 ? -21.980 7.445 9.638 1.00 91.06 93 ASP A N 1
ATOM 714 C CA . ASP A 1 93 ? -23.352 7.318 10.138 1.00 91.06 93 ASP A CA 1
ATOM 715 C C . ASP A 1 93 ? -24.114 8.645 10.087 1.00 91.06 93 ASP A C 1
ATOM 717 O O . ASP A 1 93 ? -25.312 8.647 9.807 1.00 91.06 93 ASP A O 1
ATOM 721 N N . LYS A 1 94 ? -23.418 9.779 10.231 1.00 91.62 94 LYS A N 1
ATOM 722 C CA . LYS A 1 94 ? -24.008 11.108 10.019 1.00 91.62 94 LYS A CA 1
ATOM 723 C C . LYS A 1 94 ? -24.464 11.289 8.578 1.00 91.62 94 LYS A C 1
ATOM 725 O O . LYS A 1 94 ? -25.614 11.649 8.351 1.00 91.62 94 LYS A O 1
ATOM 730 N N . TYR A 1 95 ? -23.615 10.956 7.609 1.00 94.31 95 TYR A N 1
ATOM 731 C CA . TYR A 1 95 ? -24.003 11.012 6.202 1.00 94.31 95 TYR A CA 1
ATOM 732 C C . TYR A 1 95 ? -25.135 10.037 5.874 1.00 94.31 95 TYR A C 1
ATOM 734 O O . TYR A 1 95 ? -26.074 10.418 5.183 1.00 94.31 95 TYR A O 1
ATOM 742 N N . LYS A 1 96 ? -25.119 8.812 6.417 1.00 92.44 96 LYS A N 1
ATOM 743 C CA . LYS A 1 96 ? -26.248 7.882 6.249 1.00 92.44 96 LYS A CA 1
ATOM 744 C C . LYS A 1 96 ? -27.558 8.458 6.780 1.00 92.44 96 LYS A C 1
ATOM 746 O O . LYS A 1 96 ? -28.573 8.311 6.119 1.00 92.44 96 LYS A O 1
ATOM 751 N N . GLN A 1 97 ? -27.559 9.103 7.943 1.00 92.19 97 GLN A N 1
ATOM 752 C CA . GLN A 1 97 ? -28.773 9.724 8.480 1.00 92.19 97 GLN A CA 1
ATOM 753 C C . GLN A 1 97 ? -29.256 10.893 7.617 1.00 92.19 97 GLN A C 1
ATOM 755 O O . GLN A 1 97 ? -30.450 10.989 7.364 1.00 92.19 97 GLN A O 1
ATOM 760 N N . ILE A 1 98 ? -28.343 11.741 7.136 1.00 94.19 98 ILE A N 1
ATOM 761 C CA . ILE A 1 98 ? -28.684 12.896 6.291 1.00 94.19 98 ILE A CA 1
ATOM 762 C C . ILE A 1 98 ? -29.293 12.449 4.958 1.00 94.19 98 ILE A C 1
ATOM 764 O O . ILE A 1 98 ? -30.302 13.000 4.534 1.00 94.19 98 ILE A O 1
ATOM 768 N N . PHE A 1 99 ? -28.687 11.461 4.295 1.00 93.38 99 PHE A N 1
ATOM 769 C CA . PHE A 1 99 ? -29.077 11.082 2.934 1.00 93.38 99 PHE A CA 1
ATOM 770 C C . PHE A 1 99 ? -30.086 9.931 2.864 1.00 93.38 99 PHE A C 1
ATOM 772 O O . PHE A 1 99 ? -30.789 9.812 1.868 1.00 93.38 99 PHE A O 1
ATOM 779 N N . LEU A 1 100 ? -30.147 9.067 3.882 1.00 91.50 100 LEU A N 1
ATOM 780 C CA . LEU A 1 100 ? -31.002 7.870 3.899 1.00 91.50 100 LEU A CA 1
ATOM 781 C C . LEU A 1 100 ? -32.006 7.866 5.064 1.00 91.50 100 LEU A C 1
ATOM 783 O O . LEU A 1 100 ? -32.743 6.895 5.239 1.00 91.50 100 LEU A O 1
ATOM 787 N N . GLY A 1 101 ? -32.040 8.916 5.889 1.00 85.94 101 GLY A N 1
ATOM 788 C CA . GLY A 1 101 ? -33.029 9.058 6.954 1.00 85.94 101 GLY A CA 1
ATOM 789 C C . GLY A 1 101 ? -34.434 9.204 6.371 1.00 85.94 101 GLY A C 1
ATOM 790 O O . GLY A 1 101 ? -34.720 10.185 5.698 1.00 85.94 101 GLY A O 1
ATOM 791 N N . GLY A 1 102 ? -35.304 8.224 6.623 1.00 80.44 102 GLY A N 1
ATOM 792 C CA . GLY A 1 102 ? -36.687 8.221 6.127 1.00 80.44 102 GLY A CA 1
ATOM 793 C C . GLY A 1 102 ? -36.893 7.544 4.769 1.00 80.44 102 GLY A C 1
ATOM 794 O O . GLY A 1 102 ? -38.027 7.479 4.308 1.00 80.44 102 GLY A O 1
ATOM 795 N N . VAL A 1 103 ? -35.839 6.999 4.150 1.00 78.75 103 VAL A N 1
ATOM 796 C CA . VAL A 1 103 ? -35.979 6.136 2.966 1.00 78.75 103 VAL A CA 1
ATOM 797 C C . VAL A 1 103 ? -36.532 4.782 3.416 1.00 78.75 103 VAL A C 1
ATOM 799 O O . VAL A 1 103 ? -35.928 4.118 4.268 1.00 78.75 103 VAL A O 1
ATOM 802 N N . ASP A 1 104 ? -37.687 4.385 2.876 1.00 72.69 104 ASP A N 1
ATOM 803 C CA . ASP A 1 104 ? -38.280 3.079 3.164 1.00 72.69 104 ASP A CA 1
ATOM 804 C C . ASP A 1 104 ? -37.346 1.973 2.656 1.00 72.69 104 ASP A C 1
ATOM 806 O O . ASP A 1 104 ? -36.902 1.976 1.512 1.00 72.69 104 ASP A O 1
ATOM 810 N N . LYS A 1 105 ? -37.005 1.029 3.533 1.00 71.06 105 LYS A N 1
ATOM 811 C CA . LYS A 1 105 ? -36.037 -0.041 3.240 1.00 71.06 105 LYS A CA 1
ATOM 812 C C . LYS A 1 105 ? -36.674 -1.230 2.508 1.00 71.06 105 LYS A C 1
ATOM 814 O O . LYS A 1 105 ? -36.016 -2.259 2.369 1.00 71.06 105 LYS A O 1
ATOM 819 N N . ARG A 1 106 ? -37.960 -1.132 2.143 1.00 66.62 106 ARG A N 1
ATOM 820 C CA . ARG A 1 106 ? -38.774 -2.217 1.562 1.00 66.62 106 ARG A CA 1
ATOM 821 C C . ARG A 1 106 ? -39.228 -1.986 0.115 1.00 66.62 106 ARG A C 1
ATOM 823 O O . ARG A 1 106 ? -39.849 -2.885 -0.444 1.00 66.62 106 ARG A O 1
ATOM 830 N N . THR A 1 107 ? -38.918 -0.835 -0.473 1.00 57.19 107 THR A N 1
ATOM 831 C CA . THR A 1 107 ? -38.951 -0.593 -1.930 1.00 57.19 107 THR A CA 1
ATOM 832 C C . THR A 1 107 ? -37.553 -0.716 -2.501 1.00 57.19 107 THR A C 1
ATOM 834 O O . THR A 1 107 ? -37.416 -1.341 -3.572 1.00 57.19 107 THR A O 1
#

Solvent-accessible surface area (backbone atoms only — not comparable to full-atom values): 6300 Å² total; per-residue (Å²): 118,66,66,63,56,50,51,50,51,50,54,54,50,52,52,47,51,53,49,34,52,54,51,61,72,45,24,49,61,53,44,50,53,48,49,70,72,45,38,92,77,36,92,86,48,52,85,89,66,57,67,87,42,70,68,54,35,65,62,42,47,39,75,78,65,36,68,73,48,39,48,70,70,43,65,59,64,42,56,50,48,56,63,52,50,53,50,43,68,72,41,49,65,56,52,45,47,74,78,49,60,85,61,73,93,86,121

Secondary structure (DSSP, 8-state):
-HHHHHHHHHHHHHHHHHHHHHHHHHHHHHHHHHHHHHGGG-SSS-GGG---SHHHHHHHHHHHH-GGGGGTTHHHHHHTHHHHHHHHHHHHHHHHHHHHTT--TT-

Sequence (107 aa):
MTDAAVSFAKDFLAGGVAAAISKTAVAPIERVKLLLQVQHASKQISADKHYKGIIDCVVRIPREQGVLSFWRGNLANVIRYFPTQALNFAFKDKYKQIFLG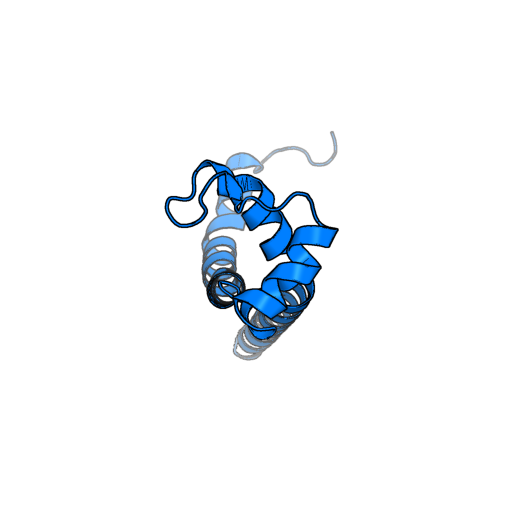GVDKRT

Organism: NCBI:txid364589

Mean predicted aligned error: 5.51 Å

Nearest PDB structures (foldseek):
  1okc-assembly1_A  TM=9.945E-01  e=4.506E-09  Bos taurus
  4c9q-assembly1_A  TM=9.470E-01  e=4.080E-06  Saccharomyces cerevisiae
  4c9h-assembly1_A  TM=9.387E-01  e=1.488E-05  Saccharomyces cerevisiae
  4c9g-assembly1_A  TM=9.051E-01  e=2.207E-05  Saccharomyces cerevisiae
  8g8w-assembly1_A  TM=7.031E-01  e=1.354E-01  Homo sapiens

Foldseek 3Di:
DVVVVVVVVVVLVVVLVVQLVVLQVCLLVVVLVVLLVCVVVDPVQDPVRRQPDSVSSSVVCCVPPRPCCSCVPSVVSSVVSNVVVVVCVVPVVVVCCVPVVPPDPPD

pLDDT: mean 91.53, std 7.27, range [55.19, 97.31]